Protein 6XYF (pdb70)

Nearest PDB structures (foldseek):
  6xyf-assembly1_A  TM=1.008E+00  e=4.553E-26  Lama glama
  8coh-assembly1_A  TM=9.261E-01  e=1.757E-17  Lama glama
  7r1z-assembly1_E  TM=9.165E-01  e=1.266E-17  Vicugna pacos
  7saj-assembly5_J  TM=9.296E-01  e=2.070E-17  Lama glama
  5sv3-assembly2_C  TM=9.216E-01  e=7.677E-17  Lama glama

Radius of gyration: 13.38 Å; Cα contacts (8 Å, |Δi|>4): 382; chains: 1; bounding box: 32×36×26 Å

B-factor: mean 14.53, std 8.63, range [4.07, 50.38]

Secondary structure (DSSP, 8-state):
--EEEE--EEEETTS-EEEEEEE--SSS-EEEEEEEEE-TTS-EEEEEEE-TTSS-EEE-TTTTTTEEEEEETTTTEEEEEE-S--GGG-EEEEEEEEETT--SPP-SGGG--EE---EEEEEE-

Sequence (125 aa):
VQLQESSGGGLVQAGGSSLRLSSCAASSGGTFKSSGGMAWFRQAAPPGGKKAARREFAAGISWSGGSSTDYEDSVKGRFTISRDNAKNTMYLQMNSLKKPEDTAVYYCCAAARRFRRAGVVTRRADDVDDYWGKGTQVTVSS

Foldseek 3Di:
DAKAKDW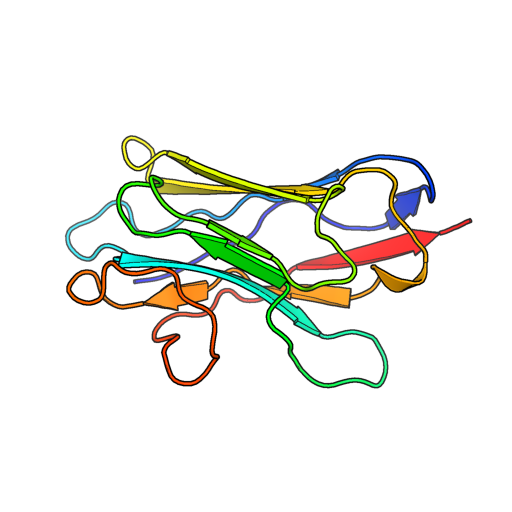ADEAEAQAKTKMKMAFDPDDWAFAKKFKFWDDPPGDTAGAKIAFRVRPDMDGDPVQVVAWDWGADVVRRMIMIIGGNHDQVPFTWMKMFGAGNVRGGIDHDPVRTPYIYPTHTHGYDD

Structure (mmCIF, N/CA/C/O backbone):
data_6XYF
#
_entry.id   6XYF
#
_cell.length_a   30.322
_cell.length_b   38.685
_cell.length_c   44.873
_cell.angle_alpha   90.000
_cell.angle_beta   98.271
_cell.angle_gamma   90.000
#
_symmetry.space_group_name_H-M   'P 1 21 1'
#
loop_
_entity.id
_entity.type
_entity.pdbx_description
1 polymer 'Nanobody 22'
2 non-polymer 'SODIUM ION'
3 water water
#
loop_
_atom_site.group_PDB
_atom_site.id
_atom_site.type_symbol
_atom_site.label_atom_id
_atom_site.label_alt_id
_atom_site.label_comp_id
_atom_site.label_asym_id
_atom_site.label_entity_id
_atom_site.label_seq_id
_atom_site.pdbx_PDB_ins_code
_atom_site.Cartn_x
_atom_site.Cartn_y
_atom_site.Cartn_z
_atom_site.occupancy
_atom_site.B_iso_or_equiv
_atom_site.auth_seq_id
_atom_site.auth_comp_id
_atom_site.auth_asym_id
_atom_site.auth_atom_id
_atom_site.pdbx_PDB_model_num
ATOM 1 N N . VAL A 1 2 ? 27.68000 6.55100 18.78300 1.000 19.47339 2 VAL A N 1
ATOM 2 C CA . VAL A 1 2 ? 26.22000 6.50900 18.85500 1.000 16.17562 2 VAL A CA 1
ATOM 3 C C . VAL A 1 2 ? 25.72700 5.13900 19.29400 1.000 16.30722 2 VAL A C 1
ATOM 4 O O . VAL A 1 2 ? 26.17200 4.11100 18.76900 1.000 19.58656 2 VAL A O 1
ATOM 16 N N . GLN A 1 3 ? 24.80500 5.12300 20.24500 1.000 14.90705 3 GLN A N 1
ATOM 17 C CA . GLN A 1 3 ? 24.14900 3.89900 20.67900 1.000 14.79914 3 GLN A CA 1
ATOM 18 C C . GLN A 1 3 ? 22.72400 3.93200 20.14300 1.000 11.19871 3 GLN A C 1
ATOM 19 O O . GLN A 1 3 ? 22.15200 5.01800 19.98700 1.000 13.92535 3 GLN A O 1
ATOM 33 N N . LEU A 1 4 ? 22.09900 2.73300 19.98200 1.000 10.04594 4 LEU A N 1
ATOM 34 C CA . LEU A 1 4 ? 20.71400 2.62500 19.52600 1.000 7.00347 4 LEU A CA 1
ATOM 35 C C . LEU A 1 4 ? 19.96300 1.58500 20.34600 1.000 6.44814 4 LEU A C 1
ATOM 36 O O . LEU A 1 4 ? 20.52000 0.54600 20.67700 1.000 8.66683 4 LEU A O 1
ATOM 52 N N . GLN A 1 5 ? 18.68500 1.83900 20.63600 1.000 7.02453 5 GLN A N 1
ATOM 53 C CA . GLN A 1 5 ? 17.87700 0.90000 21.41200 1.000 7.07716 5 GLN A CA 1
ATOM 54 C C . GLN A 1 5 ? 16.46100 0.82300 20.85700 1.000 6.35866 5 GLN A C 1
ATOM 55 O O . GLN A 1 5 ? 15.74300 1.83100 20.82700 1.000 7.81936 5 GLN A O 1
ATOM 69 N N . GLU A 1 6 ? 16.03900 -0.37500 20.47700 1.000 7.61670 6 GLU A N 1
ATOM 70 C CA . GLU A 1 6 ? 14.70600 -0.60500 19.95400 1.000 6.94820 6 GLU A CA 1
ATOM 71 C C . GLU A 1 6 ? 13.69400 -0.79300 21.08500 1.000 7.19823 6 GLU A C 1
ATOM 72 O O . GLU A 1 6 ? 14.01400 -1.32000 22.15800 1.000 9.41429 6 GLU A O 1
ATOM 84 N N . SER A 1 7 ? 12.45200 -0.39700 20.81500 1.000 6.23233 7 SER A N 1
ATOM 85 C CA A SER A 1 7 ? 11.33100 -0.80800 21.63500 0.390 7.14296 7 SER A CA 1
ATOM 86 C CA B SER A 1 7 ? 11.29900 -0.71400 21.63400 0.610 7.01926 7 SER A CA 1
ATOM 87 C C . SER A 1 7 ? 10.17000 -1.17400 20.72000 1.000 6.73502 7 SER A C 1
ATOM 88 O O . SER A 1 7 ? 10.11900 -0.82200 19.53300 1.000 7.15875 7 SER A O 1
ATOM 103 N N . GLY A 1 8 ? 9.22700 -1.88500 21.31200 1.000 7.34562 8 GLY A N 1
ATOM 104 C CA . GLY A 1 8 ? 8.18000 -2.57900 20.59900 1.000 7.09296 8 GLY A CA 1
ATOM 105 C C . GLY A 1 8 ? 8.63300 -3.98400 20.25700 1.000 7.92463 8 GLY A C 1
ATOM 106 O O . GLY A 1 8 ? 9.82000 -4.28600 20.23600 1.000 8.77210 8 GLY A O 1
ATOM 110 N N . GLY A 1 9 ? 7.66100 -4.85900 20.00700 1.000 8.98002 9 GLY A N 1
ATOM 111 C CA . GLY A 1 9 ? 7.94600 -6.20800 19.58100 1.000 10.71444 9 GLY A CA 1
ATOM 112 C C . GLY A 1 9 ? 7.15300 -7.24500 20.34200 1.000 8.67472 9 GLY A C 1
ATOM 113 O O . GLY A 1 9 ? 6.23900 -6.93400 21.10900 1.000 9.39323 9 GLY A O 1
ATOM 117 N N . GLY A 1 10 ? 7.49700 -8.49800 20.10000 1.000 8.12992 10 GLY A N 1
ATOM 118 C CA . GLY A 1 10 ? 6.79900 -9.61600 20.69200 1.000 8.98266 10 GLY A CA 1
ATOM 119 C C . GLY A 1 10 ? 5.87700 -10.29900 19.70800 1.000 9.78275 10 GLY A C 1
ATOM 120 O O . GLY A 1 10 ? 6.10400 -10.25900 18.49400 1.000 10.67760 10 GLY A O 1
ATOM 124 N N . LEU A 1 11 ? 4.81900 -10.92900 20.22800 1.000 9.16426 11 LEU A N 1
ATOM 125 C CA . LEU A 1 11 ? 3.84700 -11.64800 19.41200 1.000 9.56167 11 LEU A CA 1
ATOM 126 C C . LEU A 1 11 ? 2.76500 -10.68300 18.95400 1.000 10.45125 11 LEU A C 1
ATOM 127 O O . LEU A 1 11 ? 2.18000 -9.95300 19.76800 1.000 11.81721 11 LEU A O 1
ATOM 143 N N . VAL A 1 12 ? 2.49300 -10.67300 17.65500 1.000 10.83551 12 VAL A N 1
ATOM 144 C CA . VAL A 1 12 ? 1.53000 -9.73800 17.09200 1.000 12.47518 12 VAL A CA 1
ATOM 145 C C . VAL A 1 12 ? 0.65200 -10.49400 16.11700 1.000 13.08052 12 VAL A C 1
ATOM 146 O O . VAL A 1 12 ? 1.03000 -11.53800 15.58100 1.000 13.01998 12 VAL A O 1
ATOM 159 N N . GLN A 1 13 ? -0.54400 -9.95200 15.88500 1.000 14.65702 13 GLN A N 1
ATOM 160 C CA . GLN A 1 13 ? -1.54200 -10.64400 15.09500 1.000 15.30447 13 GLN A CA 1
ATOM 161 C C . GLN A 1 13 ? -1.39200 -10.34400 13.61000 1.000 14.21223 13 GLN A C 1
ATOM 162 O O . GLN A 1 13 ? -1.28100 -9.18400 13.20700 1.000 15.52291 13 GLN A O 1
ATOM 176 N N . ALA A 1 14 ? -1.41900 -11.39700 12.80000 1.000 13.50951 14 ALA A N 1
ATOM 177 C CA . ALA A 1 14 ? -1.45400 -11.21200 11.35800 1.000 14.13854 14 ALA A CA 1
ATOM 178 C C . ALA A 1 14 ? -2.65700 -10.35300 10.98500 1.000 13.83587 14 ALA A C 1
ATOM 179 O O . ALA A 1 14 ? -3.76000 -10.53400 11.51500 1.000 14.36225 14 ALA A O 1
ATOM 186 N N . GLY A 1 15 ? -2.43900 -9.41600 10.05900 1.000 12.61204 15 GLY A N 1
ATOM 187 C CA . GLY A 1 15 ? -3.44700 -8.46700 9.64500 1.000 11.20134 15 GLY A CA 1
ATOM 188 C C . GLY A 1 15 ? -3.56300 -7.24800 10.51600 1.000 10.44073 15 GLY A C 1
ATOM 189 O O . GLY A 1 15 ? -4.29800 -6.32200 10.15300 1.000 10.61969 15 GLY A O 1
ATOM 193 N N . GLY A 1 16 ? -2.88500 -7.22900 11.65600 1.000 11.40926 16 GLY A N 1
ATOM 194 C CA . GLY A 1 16 ? -2.85000 -6.07500 12.52400 1.000 10.38282 16 GLY A CA 1
ATOM 195 C C . GLY A 1 16 ? -1.73000 -5.11600 12.16700 1.000 7.80883 16 GLY A C 1
ATOM 196 O O . GLY A 1 16 ? -1.16900 -5.13600 11.06600 1.000 9.44850 16 GLY A O 1
ATOM 200 N N A SER A 1 17 ? -1.40000 -4.25400 13.12000 0.670 7.25877 17 SER A N 1
ATOM 201 N N B SER A 1 17 ? -1.39000 -4.26300 13.13200 0.330 7.68776 17 SER A N 1
ATOM 202 C CA A SER A 1 17 ? -0.32500 -3.29400 12.95200 0.670 6.32707 17 SER A CA 1
ATOM 203 C CA B SER A 1 17 ? -0.33800 -3.27500 12.95400 0.330 7.37983 17 SER A CA 1
ATOM 204 C C A SER A 1 17 ? 0.56800 -3.29500 14.18800 0.670 6.74028 17 SER A C 1
ATOM 205 C C B SER A 1 17 ? 0.53200 -3.20500 14.20100 0.330 6.29023 17 SER A C 1
ATOM 206 O O A SER A 1 17 ? 0.19800 -3.76600 15.26400 0.670 8.88264 17 SER A O 1
ATOM 207 O O B SER A 1 17 ? 0.08400 -3.49600 15.31300 0.330 6.20074 17 SER A O 1
ATOM 222 N N . LEU A 1 18 ? 1.77600 -2.77100 14.00500 1.000 6.11915 18 LEU A N 1
ATOM 223 C CA . LEU A 1 18 ? 2.75000 -2.65500 15.06900 1.000 6.56394 18 LEU A CA 1
ATOM 224 C C . LEU A 1 18 ? 3.62900 -1.44500 14.78700 1.000 5.68489 18 LEU A C 1
ATOM 225 O O . LEU A 1 18 ? 4.04500 -1.24800 13.64800 1.000 6.84819 18 LEU A O 1
ATOM 241 N N . ARG A 1 19 ? 3.93800 -0.68000 15.82300 1.000 5.77701 19 ARG A N 1
ATOM 242 C CA . ARG A 1 19 ? 4.87700 0.41600 15.71100 1.000 5.85333 19 ARG A CA 1
ATOM 243 C C . ARG A 1 19 ? 6.13100 0.08300 16.51800 1.000 5.80333 19 ARG A C 1
ATOM 244 O O . ARG A 1 19 ? 6.06200 -0.15600 17.72500 1.000 9.16689 19 ARG A O 1
ATOM 265 N N . LEU A 1 20 ? 7.27700 0.05100 15.85600 1.000 5.18220 20 LEU A N 1
ATOM 266 C CA . LEU A 1 20 ? 8.56500 -0.07100 16.51700 1.000 5.40591 20 LEU A CA 1
ATOM 267 C C . LEU A 1 20 ? 9.17100 1.31500 16.65400 1.000 5.40065 20 LEU A C 1
ATOM 268 O O . LEU A 1 20 ? 8.9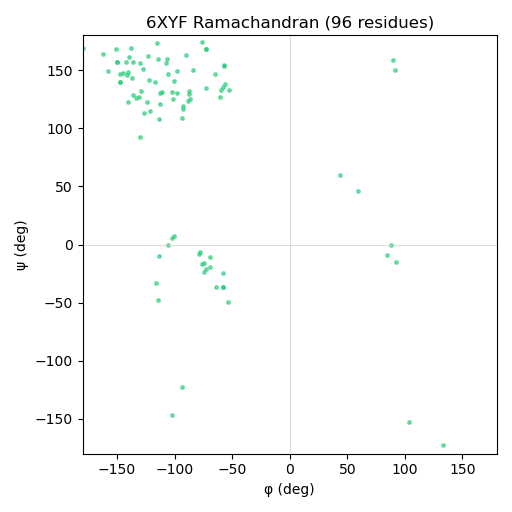6000 2.19800 15.82300 1.000 5.98230 20 LEU A O 1
ATOM 284 N N . SER A 1 21 ? 9.94700 1.49400 17.70600 1.000 5.58488 21 SER A N 1
ATOM 285 C CA A SER A 1 21 ? 10.67200 2.73300 17.90400 0.540 6.05073 21 SER A CA 1
ATOM 286 C CA B SER A 1 21 ? 10.66500 2.73500 17.93500 0.460 5.92176 21 SER A CA 1
ATOM 287 C C . SER A 1 21 ? 12.13500 2.43900 18.19100 1.000 5.15325 21 SER A C 1
ATOM 288 O O . SER A 1 21 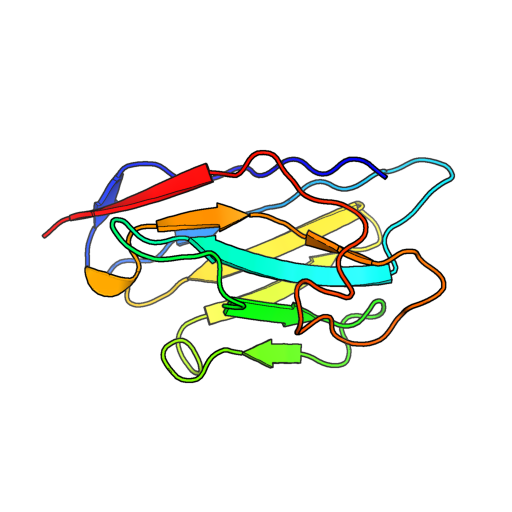? 12.51200 1.34300 18.59500 1.000 6.25601 21 SER A O 1
ATOM 301 N N . CYS A 1 22 ? 12.96600 3.43500 17.92600 1.000 5.37696 22 CYS A N 1
ATOM 302 C CA . CYS A 1 22 ? 14.39100 3.35300 18.16500 1.000 5.63225 22 CYS A CA 1
ATOM 303 C C . CYS A 1 22 ? 14.80500 4.65800 18.80900 1.000 6.26654 22 CYS A C 1
ATOM 304 O O . CYS A 1 22 ? 14.46500 5.73600 18.31900 1.000 8.34311 22 CYS A O 1
ATOM 311 N N . ALA A 1 23 ? 15.50200 4.54600 19.92700 1.000 6.49288 23 ALA A N 1
ATOM 312 C CA . ALA A 1 23 ? 16.11200 5.65600 20.61600 1.000 7.47195 23 ALA A CA 1
ATOM 313 C C . ALA A 1 23 ? 17.57600 5.73000 20.22000 1.000 7.65355 23 ALA A C 1
ATOM 314 O O . ALA A 1 23 ? 18.28700 4.71600 20.23800 1.000 8.53260 23 ALA A O 1
ATOM 321 N N . ALA A 1 24 ? 18.00700 6.91500 19.83100 1.000 9.01950 24 ALA A N 1
ATOM 322 C CA . ALA A 1 24 ? 19.37700 7.16000 19.43700 1.000 10.58022 24 ALA A CA 1
ATOM 323 C C . ALA A 1 24 ? 20.01400 8.13100 20.40800 1.000 10.35124 24 ALA A C 1
ATOM 324 O O . ALA A 1 24 ? 19.36900 8.69000 21.28400 1.000 9.58010 24 ALA A O 1
ATOM 331 N N . SER A 1 25 ? 21.30300 8.33600 20.24500 1.000 13.63321 25 SER A N 1
ATOM 332 C CA A SER A 1 25 ? 22.02300 9.18200 21.18100 0.430 13.59110 25 SER A CA 1
ATOM 333 C CA B SER A 1 25 ? 22.01000 9.18600 21.17900 0.570 12.91997 25 SER A CA 1
ATOM 334 C C . SER A 1 25 ? 21.41100 10.58000 21.20200 1.000 12.97261 25 SER A C 1
ATOM 335 O O . SER A 1 25 ? 21.11300 11.17100 20.14600 1.000 14.47016 25 SER A O 1
ATOM 350 N N . GLY A 1 26 ? 21.22000 11.08400 22.41100 1.000 12.17251 26 GLY A N 1
ATOM 351 C CA . GLY A 1 26 ? 20.74400 12.42200 22.66800 1.000 12.53571 26 GLY A CA 1
ATOM 352 C C . GLY A 1 26 ? 21.83400 13.37500 23.06600 1.000 13.65427 26 GLY A C 1
ATOM 353 O O . GLY A 1 26 ? 21.52500 14.52300 23.41000 1.000 15.90191 26 GLY A O 1
ATOM 357 N N . GLY A 1 27 ? 23.09100 12.94100 23.02500 1.000 14.54122 27 GLY A N 1
ATOM 358 C CA . GLY A 1 27 ? 24.24200 13.72500 23.40500 1.000 17.81003 27 GLY A CA 1
ATOM 359 C C . GLY A 1 27 ? 24.99600 14.25900 22.20800 1.000 20.80776 27 GLY A C 1
ATOM 360 O O . GLY A 1 27 ? 24.41400 14.58100 21.16600 1.000 23.65284 27 GLY A O 1
ATOM 364 N N . THR A 1 28 ? 26.31800 14.35700 22.35900 1.000 25.03984 28 THR A N 1
ATOM 365 C CA . THR A 1 28 ? 27.13100 15.08000 21.38900 1.000 29.05348 28 THR A CA 1
ATOM 366 C C . THR A 1 28 ? 27.31900 14.32500 20.07800 1.000 29.20087 28 THR A C 1
ATOM 367 O O . THR A 1 28 ? 27.59100 14.96400 19.05600 1.000 31.65643 28 THR A O 1
ATOM 378 N N . PHE A 1 29 ? 27.18700 13.00200 20.07500 1.000 25.87415 29 PHE A N 1
ATOM 379 C CA . PHE A 1 29 ? 27.31100 12.20900 18.86100 1.000 26.18998 29 PHE A CA 1
ATOM 380 C C . PHE A 1 29 ? 25.90600 11.84600 18.40600 1.000 23.07119 29 PHE A C 1
ATOM 381 O O . PHE A 1 29 ? 25.09500 11.38100 19.20900 1.000 25.11091 29 PHE A O 1
ATOM 398 N N . LYS A 1 30 ? 25.61900 12.06100 17.12900 1.000 17.34682 30 LYS A N 1
ATOM 399 C CA . LYS A 1 30 ? 24.28100 11.86100 16.59700 1.000 14.80704 30 LYS A CA 1
ATOM 400 C C . LYS A 1 30 ? 24.30700 10.99800 15.34300 1.000 11.41716 30 LYS A C 1
ATOM 401 O O . LYS A 1 30 ? 25.29900 10.92600 14.61700 1.000 12.25936 30 LYS A O 1
ATOM 420 N N . SER A 1 31 ? 23.17100 10.37800 15.08500 1.000 9.26427 31 SER A N 1
ATOM 421 C CA A SER A 1 31 ? 22.98500 9.61500 13.87000 0.660 7.91147 31 SER A CA 1
ATOM 422 C CA B SER A 1 31 ? 22.99500 9.61300 13.86800 0.340 9.01950 31 SER A CA 1
ATOM 423 C C . SER A 1 31 ? 22.80400 10.53900 12.67400 1.000 7.76409 31 SER A C 1
ATOM 424 O O . SER A 1 31 ? 22.27800 11.64700 12.79500 1.000 9.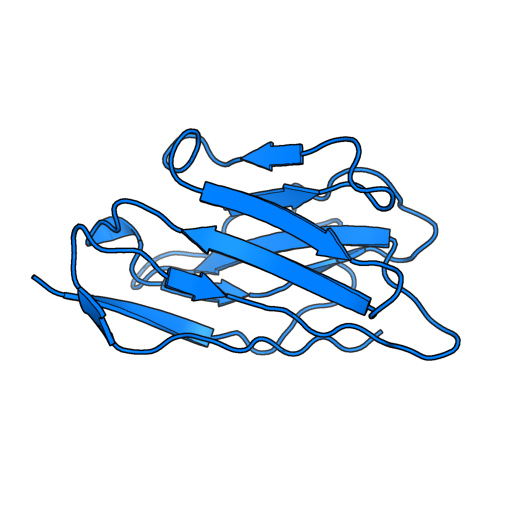30112 31 SER A O 1
ATOM 439 N N . GLY A 1 32 ? 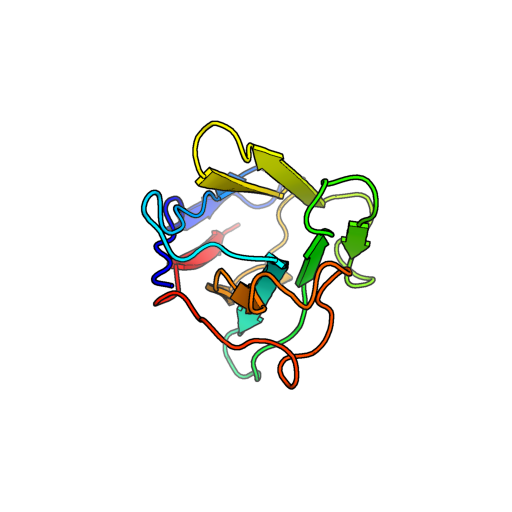23.24400 10.05400 11.50500 1.000 7.63513 32 GLY A N 1
ATOM 440 C CA . GLY A 1 32 ? 22.91900 10.65300 10.22800 1.000 7.54301 32 GLY A CA 1
ATOM 441 C C . GLY A 1 32 ? 21.69400 9.97700 9.62700 1.000 6.29023 32 GLY A C 1
ATOM 442 O O . GLY A 1 32 ? 20.63900 9.92100 10.26500 1.000 6.45867 32 GLY A O 1
ATOM 446 N N . GLY A 1 33 ? 21.83700 9.42700 8.42100 1.000 6.23496 33 GLY A N 1
ATOM 447 C CA . GLY A 1 33 ? 20.80400 8.55100 7.90100 1.000 5.68489 33 GLY A CA 1
ATOM 448 C C . GLY A 1 33 ? 20.56700 7.38800 8.84500 1.000 5.50329 33 GLY A C 1
ATOM 449 O O . GLY A 1 33 ? 21.45500 6.98600 9.58700 1.000 5.52698 33 GLY A O 1
ATOM 453 N N . MET A 1 34 ? 19.35500 6.83300 8.80600 1.000 4.85058 34 MET A N 1
ATOM 454 C CA . MET A 1 34 ? 18.98600 5.71900 9.65400 1.000 4.51633 34 MET A CA 1
ATOM 455 C C . MET A 1 34 ? 18.18200 4.70800 8.84900 1.000 4.80058 34 MET A C 1
ATOM 456 O O . MET A 1 34 ? 17.73300 4.97400 7.72700 1.000 5.34801 34 MET A O 1
ATOM 470 N N . ALA A 1 35 ? 17.97000 3.53900 9.45400 1.000 4.61634 35 ALA A N 1
ATOM 471 C CA . ALA A 1 35 ? 17.23600 2.48700 8.78300 1.000 4.67424 35 ALA A CA 1
ATOM 472 C C . ALA A 1 35 ? 16.75300 1.46600 9.79600 1.000 4.07417 35 ALA A C 1
ATOM 473 O O . ALA A 1 35 ? 17.25600 1.37400 10.91300 1.000 4.64266 35 ALA A O 1
ATOM 480 N N . TRP A 1 36 ? 15.80300 0.65600 9.34000 1.000 4.44527 36 TRP A N 1
ATOM 481 C CA . TRP A 1 36 ? 15.43600 -0.61400 9.95300 1.000 4.21366 36 TRP A CA 1
ATOM 482 C C . TRP A 1 36 ? 15.86800 -1.73500 9.02200 1.000 4.52949 36 TRP A C 1
ATOM 483 O O . TRP A 1 36 ? 15.55500 -1.71400 7.82700 1.000 5.10588 36 TRP A O 1
ATOM 504 N N . PHE A 1 37 ? 16.54600 -2.72200 9.58500 1.000 5.25853 37 PHE A N 1
ATOM 505 C CA . PHE A 1 37 ? 16.87100 -3.97300 8.92400 1.000 5.66910 37 PHE A CA 1
ATOM 506 C C . PHE A 1 37 ? 16.12000 -5.07400 9.64400 1.000 6.34550 37 PHE A C 1
ATOM 507 O O . PHE A 1 37 ? 15.70900 -4.92000 10.79300 1.000 7.14296 37 PHE A O 1
ATOM 524 N N . ARG A 1 38 ? 15.93700 -6.19100 8.96900 1.000 7.07453 38 ARG A N 1
ATOM 525 C CA . ARG A 1 38 ? 15.30700 -7.31900 9.62000 1.000 8.21677 38 ARG A CA 1
ATOM 526 C C . ARG A 1 38 ? 15.99300 -8.60000 9.20000 1.000 8.28520 38 ARG A C 1
ATOM 527 O O . ARG A 1 38 ? 16.51100 -8.73800 8.08700 1.000 9.40902 38 ARG A O 1
ATOM 548 N N . GLN A 1 39 ? 15.99000 -9.54700 10.12600 1.000 9.09583 39 GLN A N 1
ATOM 549 C CA . GLN A 1 39 ? 16.72100 -10.79200 9.95600 1.000 11.30925 39 GLN A CA 1
ATOM 550 C C . GLN A 1 39 ? 15.77400 -11.93900 10.25600 1.000 12.26200 39 GLN A C 1
ATOM 551 O O . GLN A 1 39 ? 15.38000 -12.15400 11.40700 1.000 12.64099 39 GLN A O 1
ATOM 565 N N A ALA A 1 40 ? 15.22700 -12.60100 9.24300 0.470 15.21761 40 ALA A N 1
ATOM 566 N N B ALA A 1 40 ? 15.62100 -12.75800 9.24500 0.530 13.39371 40 ALA A N 1
ATOM 567 C CA A ALA A 1 40 ? 14.10700 -13.52500 9.49300 0.470 14.22013 40 ALA A CA 1
ATOM 568 C CA B ALA A 1 40 ? 15.14600 -14.10300 9.39800 0.530 11.15134 40 ALA A CA 1
ATOM 569 C C A ALA A 1 40 ? 14.60100 -14.91100 9.91200 0.470 11.33820 40 ALA A C 1
ATOM 570 C C B ALA A 1 40 ? 16.26600 -15.02000 9.87800 0.530 12.57256 40 ALA A C 1
ATOM 571 O O A ALA A 1 40 ? 15.77500 -15.22300 9.74600 0.470 11.13818 40 ALA A O 1
ATOM 572 O O B ALA A 1 40 ? 17.45200 -14.73000 9.69400 0.530 11.58034 40 ALA A O 1
ATOM 585 N N A PRO A 1 41 ? 13.73100 -15.76200 10.46700 0.470 12.26989 41 PRO A N 1
ATOM 586 N N B PRO A 1 41 ? 15.91300 -16.16500 10.46000 0.530 12.39359 41 PRO A N 1
ATOM 587 C CA A PRO A 1 41 ? 14.17200 -17.12600 10.80300 0.470 14.31224 41 PRO A CA 1
ATOM 588 C CA B PRO A 1 41 ? 16.92900 -17.00500 11.11500 0.530 14.70703 41 PRO A CA 1
ATOM 589 C C A PRO A 1 41 ? 14.71000 -17.82300 9.56200 0.470 13.91219 41 PRO A C 1
ATOM 590 C C B PRO A 1 41 ? 18.04300 -17.43800 10.16900 0.530 16.73885 41 PRO A C 1
ATOM 591 O O A PRO A 1 41 ? 14.02300 -17.93300 8.54600 0.470 15.62556 41 PRO A O 1
ATOM 592 O O B PRO A 1 41 ? 17.79400 -17.89300 9.05100 0.530 16.07824 41 PRO A O 1
ATOM 613 N N A GLY A 1 42 ? 15.94500 -18.29300 9.64200 0.470 15.73347 42 GLY A N 1
ATOM 614 N N B GLY A 1 42 ? 19.28600 -17.27000 10.62900 0.530 17.58369 42 GLY A N 1
ATOM 615 C CA A GLY A 1 42 ? 16.52300 -18.99900 8.52100 0.470 17.93899 42 GLY A CA 1
ATOM 616 C CA B GLY A 1 42 ? 20.46400 -17.68200 9.88300 0.530 19.58656 42 GLY A CA 1
ATOM 617 C C A GLY A 1 42 ? 17.22100 -18.13300 7.49400 0.470 19.72079 42 GLY A C 1
ATOM 618 C C B GLY A 1 42 ? 20.69300 -16.93500 8.58300 0.530 21.23149 42 GLY A C 1
ATOM 619 O O A GLY A 1 42 ? 17.80900 -18.68100 6.54700 0.470 19.42075 42 GLY A O 1
ATOM 620 O O B GLY A 1 42 ? 21.61400 -17.26000 7.82500 0.530 21.82104 42 GLY A O 1
ATOM 627 N N A LYS A 1 43 ? 17.19500 -16.81100 7.65200 0.470 22.07633 43 LYS A N 1
ATOM 628 N N B LYS A 1 43 ? 19.85100 -15.93700 8.32000 0.530 22.21582 43 LYS A N 1
ATOM 629 C CA A LYS A 1 43 ? 17.68600 -15.87800 6.64700 0.470 24.56084 43 LYS A CA 1
ATOM 630 C CA B LYS A 1 43 ? 19.93600 -15.07400 7.15300 0.530 23.98972 43 LYS A CA 1
ATOM 631 C C A LYS A 1 43 ? 18.74800 -14.95800 7.24300 0.470 23.20541 43 LYS A C 1
ATOM 632 C C B LYS A 1 43 ? 20.65400 -13.77600 7.51700 0.530 19.57603 43 LYS A C 1
ATOM 633 O O A LYS A 1 43 ? 19.00300 -14.95500 8.45000 0.470 21.95263 43 LYS A O 1
ATOM 634 O O B LYS A 1 43 ? 20.86900 -13.45300 8.68600 0.530 18.99701 43 LYS A O 1
ATOM 671 N N A ALA A 1 44 ? 19.36900 -14.16100 6.37600 0.470 22.40269 44 ALA A N 1
ATOM 672 N N B ALA A 1 44 ? 20.99300 -13.00800 6.49300 0.530 18.64697 44 ALA A N 1
ATOM 673 C CA A ALA A 1 44 ? 20.33500 -13.16200 6.80400 0.470 20.96304 44 ALA A CA 1
ATOM 674 C CA B ALA A 1 44 ? 21.65500 -11.73800 6.73100 0.530 16.70990 44 ALA A CA 1
ATOM 675 C C A ALA A 1 44 ? 19.63800 -11.82000 7.04900 0.470 19.36022 44 ALA A C 1
ATOM 676 C C B ALA A 1 44 ? 20.64600 -10.63400 7.04500 0.530 13.47530 44 ALA A C 1
ATOM 677 O O A ALA A 1 44 ? 18.44000 -11.66500 6.81800 0.470 19.12598 44 ALA A O 1
ATOM 678 O O B ALA A 1 44 ? 19.44100 -10.72800 6.76500 0.530 13.81218 44 ALA A O 1
ATOM 691 N N A ARG A 1 45 ? 20.40200 -10.82800 7.51000 0.470 19.54708 45 ARG A N 1
ATOM 692 N N B ARG A 1 45 ? 21.16100 -9.56800 7.65500 0.530 11.13291 45 ARG A N 1
ATOM 693 C CA A ARG A 1 45 ? 19.86800 -9.49200 7.78600 0.470 18.77594 45 ARG A CA 1
ATOM 694 C CA B ARG A 1 45 ? 20.33400 -8.41500 7.98500 0.530 10.84867 45 ARG A CA 1
ATOM 695 C C A ARG A 1 45 ? 19.74500 -8.68200 6.49500 0.470 16.75464 45 ARG A C 1
ATOM 696 C C B ARG A 1 45 ? 19.94100 -7.74000 6.70100 0.530 11.28293 45 ARG A C 1
ATOM 697 O O A ARG A 1 45 ? 20.63000 -8.74500 5.64600 0.470 18.23377 45 ARG A O 1
ATOM 698 O O B ARG A 1 45 ? 20.77300 -7.14700 5.99900 0.530 13.70164 45 ARG A O 1
ATOM 739 N N . GLU A 1 46 ? 18.67800 -7.86700 6.37700 1.000 11.78826 46 GLU A N 1
ATOM 740 C CA . GLU A 1 46 ? 18.19900 -7.32900 5.12100 1.000 11.52507 46 GLU A CA 1
ATOM 741 C C . GLU A 1 46 ? 17.57300 -5.97300 5.36900 1.000 9.56957 46 GLU A C 1
ATOM 742 O O . GLU A 1 46 ? 16.82300 -5.77900 6.33600 1.000 10.18280 46 GLU A O 1
ATOM 755 N N . PHE A 1 47 ? 17.83200 -5.04600 4.46900 1.000 9.28269 47 PHE A N 1
ATOM 756 C CA . PHE A 1 47 ? 17.20500 -3.74000 4.52800 1.000 8.31152 47 PHE A CA 1
ATOM 757 C C . PHE A 1 47 ? 15.69100 -3.87600 4.48100 1.000 7.86936 47 PHE A C 1
ATOM 758 O O . PHE A 1 47 ? 15.14700 -4.60700 3.64300 1.000 9.90908 47 PHE A O 1
ATOM 775 N N . ALA A 1 48 ? 15.00800 -3.12500 5.33800 1.000 6.27707 48 ALA A N 1
ATOM 776 C CA . ALA A 1 48 ? 13.55400 -3.00200 5.30700 1.000 6.01914 48 ALA A CA 1
ATOM 777 C C . ALA A 1 48 ? 13.09600 -1.59100 4.95800 1.000 5.37433 48 ALA A C 1
ATOM 778 O O . ALA A 1 48 ? 12.19300 -1.42500 4.13400 1.000 6.23233 48 ALA A O 1
ATOM 785 N N . ALA A 1 49 ? 13.65700 -0.56300 5.61000 1.000 5.51645 49 ALA A N 1
ATOM 786 C CA . ALA A 1 49 ? 13.24000 0.80800 5.35200 1.000 5.34801 49 ALA A CA 1
ATOM 787 C C . ALA A 1 49 ? 14.38000 1.72300 5.78100 1.000 5.31380 49 ALA A C 1
ATOM 788 O O . ALA A 1 49 ? 15.11400 1.41600 6.72900 1.000 5.32695 49 ALA A O 1
ATOM 795 N N . GLY A 1 50 ? 14.49900 2.85900 5.09700 1.000 5.18483 50 GLY A N 1
ATOM 796 C CA . GLY A 1 50 ? 15.57200 3.79700 5.36900 1.000 5.44013 50 GLY A CA 1
ATOM 797 C C . GLY A 1 50 ? 15.09900 5.22900 5.26200 1.000 4.97428 50 GLY A C 1
ATOM 798 O O . GLY A 1 50 ? 14.11500 5.52500 4.57700 1.000 5.43486 50 GLY A O 1
ATOM 802 N N . ILE A 1 51 ? 15.81900 6.12500 5.93400 1.000 5.44013 51 ILE A N 1
ATOM 803 C CA . ILE A 1 51 ? 15.41900 7.53100 6.03300 1.000 5.14535 51 ILE A CA 1
ATOM 804 C C . ILE A 1 51 ? 16.65700 8.41400 6.10600 1.000 5.35854 51 ILE A C 1
ATOM 805 O O . ILE A 1 51 ? 17.63400 8.09900 6.79200 1.000 6.11915 51 ILE A O 1
ATOM 821 N N . SER A 1 52 ? 16.60500 9.54400 5.41500 1.000 5.67963 52 SER A N 1
ATOM 822 C CA . SER A 1 52 ? 17.70300 10.49300 5.49700 1.000 5.62699 52 SER A CA 1
ATOM 823 C C . SER A 1 52 ? 17.69800 11.20100 6.84500 1.000 5.38222 52 SER A C 1
ATOM 824 O O . SER A 1 52 ? 16.74400 11.12400 7.60300 1.000 6.40340 52 SER A O 1
ATOM 832 N N . TRP A 1 53 ? 18.79500 11.90900 7.12400 1.000 6.46656 53 TRP A N 1
ATOM 833 C CA . TRP A 1 53 ? 18.92200 12.61900 8.38200 1.000 8.10097 53 TRP A CA 1
ATOM 834 C C . TRP A 1 53 ? 17.73300 13.53800 8.61200 1.000 8.45365 53 TRP A C 1
ATOM 835 O O . TRP A 1 53 ? 17.14500 13.54200 9.69600 1.000 10.19333 53 TRP A O 1
ATOM 856 N N . SER A 1 54 ? 17.39000 14.35800 7.61100 1.000 7.42457 54 SER A N 1
ATOM 857 C CA . SER A 1 54 ? 16.32900 15.33300 7.79700 1.000 8.31679 54 SER A CA 1
ATOM 858 C C . SER A 1 54 ? 14.94900 14.70200 7.79100 1.000 9.65379 54 SER A C 1
ATOM 859 O O . SER A 1 54 ? 13.99300 15.33700 8.24100 1.000 11.66982 54 SER A O 1
ATOM 867 N N . GLY A 1 55 ? 14.83600 13.47500 7.30500 1.000 8.78526 55 GLY A N 1
ATOM 868 C CA . GLY A 1 55 ? 13.57000 12.81300 7.08500 1.000 9.10109 55 GLY A CA 1
ATOM 869 C C . GLY A 1 55 ? 12.93600 13.06800 5.74300 1.000 8.85106 55 GLY A C 1
ATOM 870 O O . GLY A 1 55 ? 11.85800 12.53000 5.46100 1.000 10.02225 55 GLY A O 1
ATOM 874 N N . GLY A 1 56 ? 13.57800 13.87400 4.90100 1.000 9.26164 56 GLY A N 1
ATOM 875 C CA . GLY A 1 56 ? 12.98900 14.26200 3.63800 1.000 10.58811 56 GLY A CA 1
ATOM 876 C C . GLY A 1 56 ? 12.93900 13.17900 2.58500 1.000 9.96172 56 GLY A C 1
ATOM 877 O O . GLY A 1 56 ? 12.14000 13.27400 1.65100 1.000 12.40938 56 GLY A O 1
ATOM 881 N N . SER A 1 57 ? 13.77400 12.16200 2.71000 1.000 8.37995 57 SER A N 1
ATOM 882 C CA A SER A 1 57 ? 13.83300 11.05700 1.77000 0.700 8.12992 57 SER A CA 1
ATOM 883 C CA B SER A 1 57 ? 13.82900 11.06100 1.76400 0.300 8.04307 57 SER A CA 1
ATOM 884 C C . SER A 1 57 ? 13.73000 9.74000 2.52100 1.000 7.28245 57 SER A C 1
ATOM 885 O O . SER A 1 57 ? 14.28100 9.59200 3.62100 1.000 7.07716 57 SER A O 1
ATOM 898 N N . THR A 1 58 ? 13.02400 8.78700 1.91700 1.000 7.97727 58 THR A N 1
ATOM 899 C CA . THR A 1 58 ? 12.81600 7.46500 2.47300 1.000 8.42469 58 THR A CA 1
ATOM 900 C C . THR A 1 58 ? 12.91800 6.43800 1.36200 1.000 8.80106 58 THR A C 1
ATOM 901 O O . THR A 1 58 ? 12.80100 6.75200 0.17800 1.000 10.63022 58 THR A O 1
ATOM 912 N N . ASP A 1 59 ? 13.13200 5.19400 1.75100 1.000 8.37995 59 ASP A N 1
ATOM 913 C CA . ASP A 1 59 ? 13.14200 4.07300 0.81200 1.000 8.26678 59 ASP A CA 1
ATOM 914 C C . ASP A 1 59 ? 12.67500 2.84400 1.57700 1.000 7.12980 59 ASP A C 1
ATOM 915 O O . ASP A 1 59 ? 12.76200 2.77800 2.80700 1.000 6.91925 59 ASP A O 1
ATOM 924 N N . TYR A 1 60 ? 12.16900 1.86900 0.83500 1.000 8.15098 60 TYR A N 1
ATOM 925 C CA . TYR A 1 60 ? 11.54600 0.68500 1.40100 1.000 8.50365 60 TYR A CA 1
ATOM 926 C C . TYR A 1 60 ? 11.91000 -0.52900 0.57700 1.000 8.28257 60 TYR A C 1
ATOM 927 O O . TYR A 1 60 ? 11.97700 -0.46300 -0.64700 1.000 10.09332 60 TYR A O 1
ATOM 945 N N . GLU A 1 61 ? 12.05600 -1.65600 1.25400 1.000 8.31152 61 GLU A N 1
ATOM 946 C CA . GLU A 1 61 ? 12.16700 -2.94100 0.58200 1.000 8.50891 61 GLU A CA 1
ATOM 947 C C . GLU A 1 61 ? 10.85600 -3.24000 -0.14200 1.000 7.56670 61 GLU A C 1
ATOM 948 O O . GLU A 1 61 ? 9.78100 -2.88200 0.31700 1.000 8.15887 61 GLU A O 1
ATOM 960 N N . ASP A 1 62 ? 10.95400 -3.92400 -1.28300 1.000 8.12729 62 ASP A N 1
ATOM 961 C CA . ASP A 1 62 ? 9.79900 -4.04900 -2.15600 1.000 7.85621 62 ASP A CA 1
ATOM 962 C C . ASP A 1 62 ? 8.59500 -4.69700 -1.47700 1.000 8.73526 62 ASP A C 1
ATOM 963 O O . ASP A 1 62 ? 7.45700 -4.36700 -1.80800 1.000 12.04618 62 ASP A O 1
ATOM 972 N N . SER A 1 63 ? 8.81100 -5.68400 -0.60600 1.000 9.61957 63 SER A N 1
ATOM 973 C CA . SER A 1 63 ? 7.65900 -6.37600 -0.03500 1.000 12.72521 63 SER A CA 1
ATOM 974 C C . SER A 1 63 ? 6.96600 -5.59600 1.08400 1.000 12.00407 63 SER A C 1
ATOM 975 O O . SER A 1 63 ? 5.89100 -6.03200 1.55100 1.000 13.09894 63 SER A O 1
ATOM 983 N N . VAL A 1 64 ? 7.52200 -4.46600 1.52000 1.000 9.54851 64 VAL A N 1
ATOM 984 C CA . VAL A 1 64 ? 6.90300 -3.66100 2.57400 1.000 9.33796 64 VAL A CA 1
ATOM 985 C C . VAL A 1 64 ? 6.42900 -2.31400 2.07300 1.000 9.24321 64 VAL A C 1
ATOM 986 O O . VAL A 1 64 ? 5.70300 -1.61400 2.80200 1.000 9.14320 64 VAL A O 1
ATOM 999 N N . LYS A 1 65 ? 6.78300 -1.92500 0.85400 1.000 10.53284 65 LYS A N 1
ATOM 1000 C CA . LYS A 1 65 ? 6.30400 -0.66200 0.33400 1.000 11.44611 65 LYS A CA 1
ATOM 1001 C C . LYS A 1 65 ? 4.78400 -0.67600 0.30900 1.000 11.38294 65 LYS A C 1
ATOM 1002 O O . LYS A 1 65 ? 4.17300 -1.64200 -0.15900 1.000 13.48846 65 LYS A O 1
ATOM 1021 N N . GLY A 1 66 ? 4.17400 0.39900 0.81200 1.000 10.87236 66 GLY A N 1
ATOM 1022 C CA . GLY A 1 66 ? 2.73600 0.49800 0.92900 1.000 11.02764 66 GLY A CA 1
ATOM 1023 C C . GLY A 1 66 ? 2.17100 0.03400 2.24900 1.000 10.26176 66 GLY A C 1
ATOM 1024 O O . GLY A 1 66 ? 1.00900 0.33900 2.55000 1.000 10.99606 66 GLY A O 1
ATOM 1028 N N . ARG A 1 67 ? 2.95900 -0.68700 3.03800 1.000 8.87738 67 ARG A N 1
ATOM 1029 C CA . ARG A 1 67 ? 2.55000 -1.17700 4.34400 1.000 8.46680 67 ARG A CA 1
ATOM 1030 C C . ARG A 1 67 ? 3.37400 -0.58800 5.47500 1.000 6.77976 67 ARG A C 1
ATOM 1031 O O . ARG A 1 67 ? 2.84900 -0.44100 6.58600 1.000 7.10085 67 ARG A O 1
ATOM 1052 N N . PHE A 1 68 ? 4.65900 -0.30600 5.25500 1.000 7.15875 68 PHE A N 1
ATOM 1053 C CA . PHE A 1 68 ? 5.51500 0.23100 6.29000 1.000 6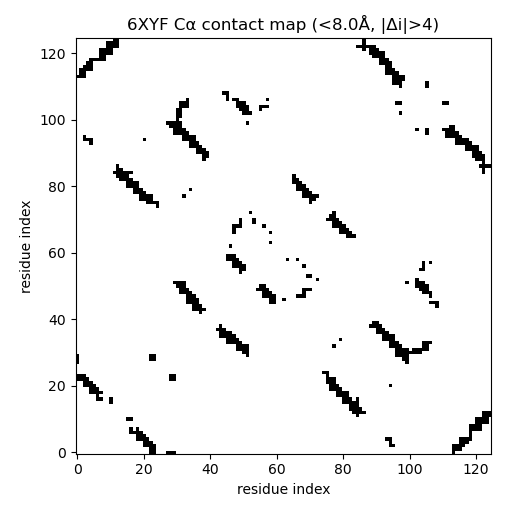.03493 68 PHE A CA 1
ATOM 1054 C C . PHE A 1 68 ? 5.77200 1.70900 6.02700 1.000 6.30602 68 PHE A C 1
ATOM 1055 O O . PHE A 1 68 ? 5.89200 2.14000 4.87500 1.000 8.36153 68 PHE A O 1
ATOM 1072 N N . THR A 1 69 ? 5.91800 2.47200 7.10500 1.000 5.80333 69 THR A N 1
ATOM 1073 C CA . THR A 1 69 ? 6.33000 3.86500 7.02100 1.000 6.38498 69 THR A CA 1
ATOM 1074 C C . THR A 1 69 ? 7.41900 4.10000 8.04500 1.000 5.45855 69 THR A C 1
ATOM 1075 O O . THR A 1 69 ? 7.23700 3.80700 9.23100 1.000 5.77438 69 THR A O 1
ATOM 1086 N N . ILE A 1 70 ? 8.55400 4.62000 7.59200 1.000 5.22957 70 ILE A N 1
ATOM 1087 C CA . ILE A 1 70 ? 9.65300 5.01700 8.46400 1.000 5.45592 70 ILE A CA 1
ATOM 1088 C C . ILE A 1 70 ? 9.60000 6.52000 8.65600 1.000 5.29274 70 ILE A C 1
ATOM 1089 O O . ILE A 1 70 ? 9.28500 7.27200 7.72400 1.000 5.99019 70 ILE A O 1
ATOM 1105 N N . SER A 1 71 ? 9.88000 6.96600 9.87100 1.000 5.08745 71 SER A N 1
ATOM 1106 C CA . SER A 1 71 ? 9.84000 8.38200 10.20800 1.000 5.31906 71 SER A CA 1
ATOM 1107 C C . SER A 1 71 ? 10.84400 8.62700 11.32600 1.000 4.91901 71 SER A C 1
ATOM 1108 O O . SER A 1 71 ? 11.35400 7.68500 11.93000 1.000 5.03745 71 SER A O 1
ATOM 1116 N N . ARG A 1 72 ? 11.12900 9.89500 11.60500 1.000 5.27958 72 ARG A N 1
ATOM 1117 C CA . ARG A 1 72 ? 12.05600 10.21100 12.67700 1.000 5.62436 72 ARG A CA 1
ATOM 1118 C C . ARG A 1 72 ? 11.69200 11.54100 13.28700 1.000 5.88755 72 ARG A C 1
ATOM 1119 O O . ARG A 1 72 ? 11.01500 12.37600 12.68200 1.000 7.42457 72 ARG A O 1
ATOM 1140 N N . ASP A 1 73 ? 12.12200 11.71000 14.52900 1.000 6.39024 73 ASP A N 1
ATOM 1141 C CA . ASP A 1 73 ? 11.91500 12.93800 15.28400 1.000 8.16150 73 ASP A CA 1
ATOM 1142 C C . ASP A 1 73 ? 13.26700 13.33800 15.86500 1.000 7.09296 73 ASP A C 1
ATOM 1143 O O . ASP A 1 73 ? 13.66700 12.87000 16.94000 1.000 8.22993 73 ASP A O 1
ATOM 1152 N N . ASN A 1 74 ? 14.00100 14.18400 15.13600 1.000 7.87989 74 ASN A N 1
ATOM 1153 C CA . ASN A 1 74 ? 15.33900 14.55100 15.57300 1.000 8.90896 74 ASN A CA 1
ATOM 1154 C C . ASN A 1 74 ? 15.31400 15.42200 16.80800 1.000 11.35662 74 ASN A C 1
ATOM 1155 O O . ASN A 1 74 ? 16.31400 15.47400 17.52600 1.000 13.80692 74 ASN A O 1
ATOM 1166 N N . ALA A 1 75 ? 14.19000 16.06700 17.10700 1.000 10.16438 75 ALA A N 1
ATOM 1167 C CA . ALA A 1 75 ? 14.11500 16.82200 18.34800 1.000 10.59864 75 ALA A CA 1
ATOM 1168 C C . ALA A 1 75 ? 14.22700 15.90700 19.55900 1.000 9.03266 75 ALA A C 1
ATOM 1169 O O . ALA A 1 75 ? 14.80600 16.29600 20.58700 1.000 10.93026 75 ALA A O 1
ATOM 1176 N N . LYS A 1 76 ? 13.64800 14.70600 19.47800 1.000 8.05886 76 LYS A N 1
ATOM 1177 C CA . LYS A 1 76 ? 13.62900 13.76600 20.59300 1.000 7.93779 76 LYS A CA 1
ATOM 1178 C C . LYS A 1 76 ? 14.60500 12.60600 20.39500 1.000 7.66671 76 LYS A C 1
ATOM 1179 O O . LYS A 1 76 ? 14.72700 11.73100 21.25800 1.000 8.57471 76 LYS A O 1
ATOM 1198 N N . ASN A 1 77 ? 15.31600 12.58500 19.27100 1.000 7.63249 77 ASN A N 1
ATOM 1199 C CA . ASN A 1 77 ? 16.28200 11.53700 18.93300 1.000 7.00347 77 ASN A CA 1
ATOM 1200 C C . ASN A 1 77 ? 15.65200 10.15700 18.87400 1.000 6.97978 77 ASN A C 1
ATOM 1201 O O . ASN A 1 77 ? 16.21700 9.17200 19.35800 1.000 8.32468 77 ASN A O 1
ATOM 1212 N N . THR A 1 78 ? 14.50200 10.08100 18.20200 1.000 7.10612 78 THR A N 1
ATOM 1213 C CA . THR A 1 78 ? 13.81900 8.82300 17.96700 1.000 6.59816 78 THR A CA 1
ATOM 1214 C C . THR A 1 78 ? 13.59900 8.60000 16.48000 1.000 5.57962 78 THR A C 1
ATOM 1215 O O . THR A 1 78 ?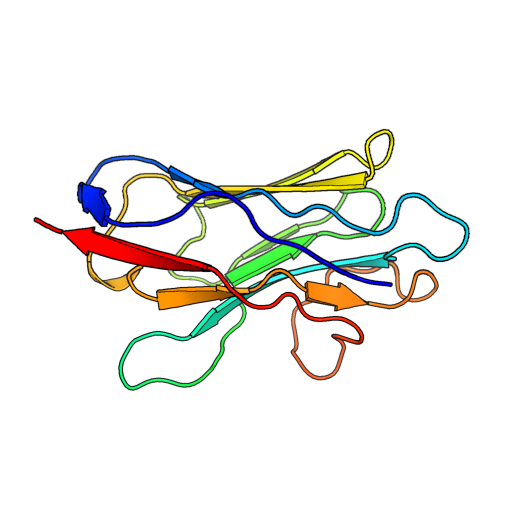 13.70200 9.51700 15.65900 1.000 6.98768 78 THR A O 1
ATOM 1226 N N . MET A 1 79 ? 13.32900 7.34800 16.14500 1.000 5.38749 79 MET A N 1
ATOM 1227 C CA . MET A 1 79 ? 13.06700 6.92400 14.78000 1.000 5.48487 79 MET A CA 1
ATOM 1228 C C . MET A 1 79 ? 12.07000 5.77000 14.88200 1.000 5.57962 79 MET A C 1
ATOM 1229 O O . MET A 1 79 ? 12.18700 4.93400 15.77700 1.000 7.83515 79 MET A O 1
ATOM 1243 N N . TYR A 1 80 ? 11.08800 5.73000 13.97900 1.000 5.22957 80 TYR A N 1
ATOM 1244 C CA . TYR A 1 80 ? 9.94300 4.83400 14.09300 1.000 5.05850 80 TYR A CA 1
ATOM 1245 C C . TYR A 1 80 ? 9.73800 4.02200 12.82600 1.000 5.35064 80 TYR A C 1
ATOM 1246 O O . TYR A 1 80 ? 10.04000 4.46600 11.70800 1.000 6.02177 80 TYR A O 1
ATOM 1264 N N . LEU A 1 81 ? 9.17200 2.82600 13.00300 1.000 4.83479 81 LEU A N 1
ATOM 1265 C CA . LEU A 1 81 ? 8.69400 2.00300 11.89500 1.000 5.10061 81 LEU A CA 1
ATOM 1266 C C . LEU A 1 81 ? 7.24600 1.63200 12.17700 1.000 5.53487 81 LEU A C 1
ATOM 1267 O O . LEU A 1 81 ? 6.96400 0.90300 13.13200 1.000 6.33760 81 LEU A O 1
ATOM 1283 N N . GLN A 1 82 ? 6.32300 2.13600 11.36200 1.000 4.91112 82 GLN A N 1
ATOM 1284 C CA . GLN A 1 82 ? 4.90900 1.78200 11.42800 1.000 4.69004 82 GLN A CA 1
ATOM 1285 C C . GLN A 1 82 ? 4.68500 0.63300 10.45900 1.000 5.36380 82 GLN A C 1
ATOM 1286 O O . GLN A 1 82 ? 4.88300 0.79900 9.25500 1.000 7.39036 82 GLN A O 1
ATOM 1300 N N . MET A 1 83 ? 4.28700 -0.51700 10.98600 1.000 5.24010 83 MET A N 1
ATOM 1301 C CA . MET A 1 83 ? 4.17100 -1.76000 10.23400 1.000 5.60857 83 MET A CA 1
ATOM 1302 C C . MET A 1 83 ? 2.70700 -2.15500 10.16600 1.000 5.59014 83 MET A C 1
ATOM 1303 O O . MET A 1 83 ? 2.13900 -2.63000 11.15400 1.000 6.03757 83 MET A O 1
ATOM 1317 N N . ASN A 1 84 ? 2.10600 -2.01300 8.99100 1.000 5.63489 84 ASN A N 1
ATOM 1318 C CA . ASN A 1 84 ? 0.68000 -2.27000 8.81900 1.000 6.05599 84 ASN A CA 1
ATOM 1319 C C . ASN A 1 84 ? 0.44000 -3.56400 8.05900 1.000 7.11927 84 ASN A C 1
ATOM 1320 O O . ASN A 1 84 ? 1.31600 -4.08600 7.36300 1.000 8.82474 84 ASN A O 1
ATOM 1331 N N . SER A 1 85 ? -0.77300 -4.08300 8.22000 1.000 7.58775 85 SER A N 1
ATOM 1332 C CA . SER A 1 85 ? -1.20800 -5.32500 7.60100 1.000 9.50903 85 SER A CA 1
ATOM 1333 C C . SER A 1 85 ? -0.14000 -6.41100 7.71000 1.000 9.64853 85 SER A C 1
ATOM 1334 O O . SER A 1 85 ? 0.36200 -6.96000 6.72200 1.000 10.89604 85 SER A O 1
ATOM 1342 N N . LEU A 1 86 ? 0.18900 -6.72200 8.95800 1.000 9.57220 86 LEU A N 1
ATOM 1343 C CA . LEU A 1 86 ? 1.28500 -7.62600 9.24800 1.000 10.28018 86 LEU A CA 1
ATOM 1344 C C . LEU A 1 86 ? 1.05600 -8.98100 8.60200 1.000 11.29609 86 LEU A C 1
ATOM 1345 O O . LEU A 1 86 ? -0.05400 -9.51600 8.59800 1.000 12.26200 86 LEU A O 1
ATOM 1361 N N A LYS A 1 87 ? 2.14100 -9.55700 8.09400 0.590 11.44348 87 LYS A N 1
ATOM 1362 N N B LYS A 1 87 ? 2.13300 -9.55500 8.07200 0.410 12.69626 87 LYS A N 1
ATOM 1363 C CA A LYS A 1 87 ? 2.10100 -10.84500 7.42500 0.590 12.75153 87 LYS A CA 1
ATOM 1364 C CA B LYS A 1 87 ? 2.07000 -10.85500 7.42700 0.410 14.92284 87 LYS A CA 1
ATOM 1365 C C A LYS A 1 87 ? 3.00200 -11.83700 8.14900 0.590 13.78323 87 LYS A C 1
ATOM 1366 C C B LYS A 1 87 ? 2.98600 -11.83600 8.15400 0.410 14.90179 87 LYS A C 1
ATOM 1367 O O A LYS A 1 87 ? 3.97300 -11.42800 8.79400 0.590 13.66743 87 LYS A O 1
ATOM 1368 O O B LYS A 1 87 ? 3.95400 -11.41900 8.79900 0.410 14.50437 87 LYS A O 1
ATOM 1405 N N . PRO A 1 88 ? 2.70500 -13.14100 8.07300 1.000 16.07561 88 PRO A N 1
ATOM 1406 C CA . PRO A 1 88 ? 3.62300 -14.12800 8.66800 1.000 17.66791 88 PRO A CA 1
ATOM 1407 C C . PRO A 1 88 ? 5.06000 -13.91600 8.22900 1.000 17.22049 88 PRO A C 1
ATOM 1408 O O . PRO A 1 88 ? 5.98500 -14.07200 9.04000 1.000 18.66013 88 PRO A O 1
ATOM 1419 N N . GLU A 1 89 ? 5.26900 -13.51400 6.97100 1.000 17.68107 89 GLU A N 1
ATOM 1420 C CA . GLU A 1 89 ? 6.61300 -13.32500 6.44200 1.000 19.11808 89 GLU A CA 1
ATOM 1421 C C . GLU A 1 89 ? 7.32300 -12.13400 7.06500 1.000 16.63884 89 GLU A C 1
ATOM 1422 O O . GLU A 1 89 ? 8.52300 -11.97300 6.82400 1.000 17.76529 89 GLU A O 1
ATOM 1434 N N . ASP A 1 90 ? 6.60900 -11.28500 7.81400 1.000 14.11748 90 ASP A N 1
ATOM 1435 C CA . ASP A 1 90 ? 7.24100 -10.17900 8.51800 1.000 12.29621 90 ASP A CA 1
ATOM 1436 C C . ASP A 1 90 ? 7.92600 -10.63000 9.80200 1.000 11.93564 90 ASP A C 1
ATOM 1437 O O . ASP A 1 90 ? 8.62300 -9.83100 10.42600 1.000 11.54875 90 ASP A O 1
ATOM 1446 N N . THR A 1 91 ? 7.74400 -11.88600 10.21300 1.000 12.07776 91 THR A N 1
ATOM 1447 C CA . THR A 1 91 ? 8.41000 -12.39800 11.40900 1.000 11.37505 91 THR A CA 1
ATOM 1448 C C . THR A 1 91 ? 9.92400 -12.31800 11.22400 1.000 11.64087 91 THR A C 1
ATOM 1449 O O . THR A 1 91 ? 10.46700 -12.80200 10.22600 1.000 12.77785 91 THR A O 1
ATOM 1460 N N . ALA A 1 92 ? 10.60700 -11.68900 12.18100 1.000 10.23544 92 ALA A N 1
ATOM 1461 C CA . ALA A 1 92 ? 12.04300 -11.47900 12.07500 1.000 10.21438 92 ALA A CA 1
ATOM 1462 C C . ALA A 1 92 ? 12.50400 -10.74200 13.31800 1.000 9.20637 92 ALA A C 1
ATOM 1463 O O . ALA A 1 92 ? 11.69200 -10.19900 14.07400 1.000 9.71432 92 ALA A O 1
ATOM 1470 N N . VAL A 1 93 ? 13.82200 -10.67600 13.49000 1.000 8.52207 93 VAL A N 1
ATOM 1471 C CA . VAL A 1 93 ? 14.42300 -9.71600 14.41000 1.000 8.00359 93 VAL A CA 1
ATOM 1472 C C . VAL A 1 93 ? 14.63200 -8.40900 13.66000 1.000 7.79830 93 VAL A C 1
ATOM 1473 O O . VAL A 1 93 ? 15.24300 -8.39200 12.59100 1.000 8.94844 93 VAL A O 1
ATOM 1486 N N . TYR A 1 94 ? 14.09600 -7.31800 14.21000 1.000 6.13758 94 TYR A N 1
ATOM 1487 C CA . TYR A 1 94 ? 14.17100 -5.98700 13.61100 1.000 6.13758 94 TYR A CA 1
ATOM 1488 C C . TYR A 1 94 ? 15.25300 -5.18800 14.32000 1.000 5.69279 94 TYR A C 1
ATOM 1489 O O . TYR A 1 94 ? 15.23200 -5.07500 15.54600 1.000 6.52447 94 TYR A O 1
ATOM 1507 N N . TYR A 1 95 ? 16.20300 -4.67300 13.55300 1.000 5.48750 95 TYR A N 1
ATOM 1508 C CA . TYR A 1 95 ? 17.32200 -3.90100 14.07400 1.000 5.66384 95 TYR A CA 1
ATOM 1509 C C . TYR A 1 95 ? 17.22000 -2.45700 13.61600 1.000 5.25063 95 TYR A C 1
ATOM 1510 O O . TYR A 1 95 ? 17.08200 -2.18700 12.41300 1.000 6.48762 95 TYR A O 1
ATOM 1528 N N . CYS A 1 96 ? 17.34000 -1.54000 14.56300 1.000 5.00060 96 CYS A N 1
ATOM 1529 C CA A CYS A 1 96 ? 17.60000 -0.13400 14.27100 0.680 5.30590 96 CYS A CA 1
ATOM 1530 C CA B CYS A 1 96 ? 17.55900 -0.19200 14.08300 0.320 5.38222 96 CYS A CA 1
ATOM 1531 C C . CYS A 1 96 ? 19.04900 0.02700 13.82400 1.000 5.34801 96 CYS A C 1
ATOM 1532 O O . CYS A 1 96 ? 19.93900 -0.65000 14.35300 1.000 5.91650 96 CYS A O 1
ATOM 1545 N N . ALA A 1 97 ? 19.28500 0.94000 12.90600 1.000 5.44276 97 ALA A N 1
ATOM 1546 C CA . ALA A 1 97 ? 20.57000 1.15000 12.27900 1.000 5.49540 97 ALA A CA 1
ATOM 1547 C C . ALA A 1 97 ? 20.79100 2.62000 12.00200 1.000 4.99007 97 ALA A C 1
ATOM 1548 O O . ALA A 1 97 ? 19.86300 3.35000 11.66700 1.000 5.15325 97 ALA A O 1
ATOM 1555 N N . ALA A 1 98 ? 22.05600 3.03400 12.08300 1.000 4.94270 98 ALA A N 1
ATOM 1556 C CA . ALA A 1 98 ? 22.38700 4.41700 11.81100 1.000 5.72963 98 ALA A CA 1
ATOM 1557 C C . ALA A 1 98 ? 23.76700 4.54800 11.19200 1.000 5.42433 98 ALA A C 1
ATOM 1558 O O . ALA A 1 98 ? 24.69700 3.79800 11.50700 1.000 5.92176 98 ALA A O 1
ATOM 1565 N N . ALA A 1 99 ? 23.89000 5.53300 10.32500 1.000 6.15600 99 ALA A N 1
ATOM 1566 C CA . ALA A 1 99 ? 25.16600 6.02800 9.85700 1.000 7.09822 99 ALA A CA 1
ATOM 1567 C C . ALA A 1 99 ? 25.66100 7.14000 10.75600 1.000 7.64039 99 ALA A C 1
ATOM 1568 O O . ALA A 1 99 ? 24.89500 7.75300 11.49800 1.000 8.48786 99 ALA A O 1
ATOM 1575 N N . ARG A 1 100 ? 26.96200 7.42100 10.63900 1.000 10.02225 100 ARG A N 1
ATOM 1576 C CA . ARG A 1 100 ? 27.54600 8.60500 11.23800 1.000 11.77773 100 ARG A CA 1
ATOM 1577 C C . ARG A 1 100 ? 26.84400 9.86600 10.73900 1.000 11.08554 100 ARG A C 1
ATOM 1578 O O . ARG A 1 100 ? 26.33200 9.91300 9.62400 1.000 9.88540 100 ARG A O 1
ATOM 1599 N N . ARG A 1 101 ? 26.89400 10.92900 11.55800 1.000 12.19883 101 ARG A N 1
ATOM 1600 C CA . ARG A 1 101 ? 26.12500 12.13500 11.25900 1.000 13.29107 101 ARG A CA 1
ATOM 1601 C C . ARG A 1 101 ? 26.49100 12.70200 9.89600 1.000 13.47004 101 ARG A C 1
ATOM 1602 O O . ARG A 1 101 ? 25.62600 13.23400 9.18600 1.000 15.50186 101 ARG A O 1
ATOM 1623 N N . PHE A 1 102 ? 27.77300 12.62300 9.52900 1.000 14.93337 102 PHE A N 1
ATOM 1624 C CA . PHE A 1 102 ? 28.23300 13.17200 8.25700 1.000 17.97321 102 PHE A CA 1
ATOM 1625 C C . PHE A 1 102 ? 27.57600 12.51900 7.04700 1.000 15.91243 102 PHE A C 1
ATOM 1626 O O . PHE A 1 102 ? 27.47900 13.14100 5.98600 1.000 19.77342 102 PHE A O 1
ATOM 1643 N N A ARG A 1 103 ? 27.14000 11.26600 7.17200 0.500 12.68310 103 ARG A N 1
ATOM 1644 N N B ARG A 1 103 ? 27.11300 11.28100 7.18400 0.500 11.83826 103 ARG A N 1
ATOM 1645 C CA A ARG A 1 103 ? 26.50800 10.54700 6.06800 0.500 11.51980 103 ARG A CA 1
ATOM 1646 C CA B ARG A 1 103 ? 26.51100 10.53200 6.08300 0.500 11.19082 103 ARG A CA 1
ATOM 1647 C C A ARG A 1 103 ? 25.00400 10.68400 6.27500 0.500 10.01699 103 ARG A C 1
ATOM 1648 C C B ARG A 1 103 ? 25.00100 10.66300 6.25800 0.500 9.77749 103 ARG A C 1
ATOM 1649 O O A ARG A 1 103 ? 24.36200 9.87400 6.96300 0.500 10.52231 103 ARG A O 1
ATOM 1650 O O B ARG A 1 103 ? 24.34600 9.83100 6.90600 0.500 9.97751 103 ARG A O 1
ATOM 1691 N N . ALA A 1 104 ? 24.44300 11.71700 5.66700 1.000 9.52219 104 A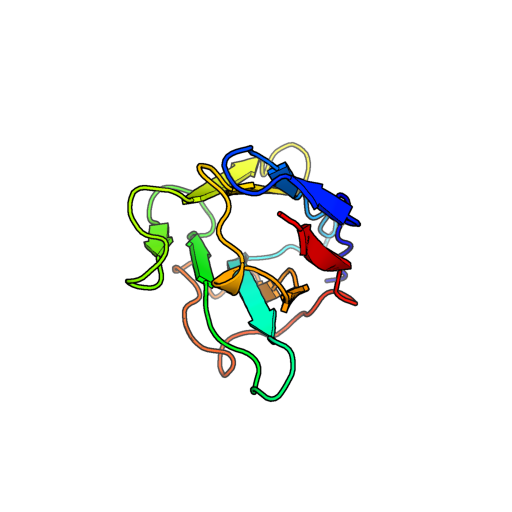LA A N 1
ATOM 1692 C CA . ALA A 1 104 ? 23.07500 12.12200 5.93100 1.000 8.45891 104 ALA A CA 1
ATOM 1693 C C . ALA A 1 104 ? 22.06700 11.47500 5.00900 1.000 7.49564 104 ALA A C 1
ATOM 1694 O O . ALA A 1 104 ? 20.86700 11.61000 5.24900 1.000 7.54564 104 ALA A O 1
ATOM 1701 N N . GLY A 1 105 ? 22.49200 10.79900 3.95400 1.000 8.18256 105 GLY A N 1
ATOM 1702 C CA . GLY A 1 105 ? 21.53500 10.21500 3.03200 1.000 9.44587 105 GLY A CA 1
ATOM 1703 C C . GLY A 1 105 ? 20.82400 9.00400 3.61600 1.000 7.56143 105 GLY A C 1
ATOM 1704 O O . GLY A 1 105 ? 21.20200 8.46700 4.65100 1.000 8.10097 105 GLY A O 1
ATOM 1708 N N . VAL A 1 106 ? 19.77300 8.56900 2.92700 1.000 7.23508 106 VAL A N 1
ATOM 1709 C CA . VAL A 1 106 ? 19.09100 7.33000 3.28300 1.000 6.92715 106 VAL A CA 1
ATOM 1710 C C . VAL A 1 106 ? 20.10900 6.20800 3.37300 1.000 6.50341 106 VAL A C 1
ATOM 1711 O O . VAL A 1 106 ? 20.92600 6.02100 2.47400 1.000 8.40364 106 VAL A O 1
ATOM 1724 N N . VAL A 1 107 ? 20.03400 5.42300 4.43300 1.000 6.17969 107 VAL A N 1
ATOM 1725 C CA . VAL A 1 107 ? 20.81200 4.19900 4.57800 1.000 6.82187 107 VAL A CA 1
ATOM 1726 C C . VAL A 1 107 ? 20.03400 3.05200 3.96600 1.000 6.93504 107 VAL A C 1
ATOM 1727 O O . VAL A 1 107 ? 18.89400 2.77900 4.37200 1.000 7.78514 107 VAL A O 1
ATOM 1740 N N . THR A 1 108 ? 20.65700 2.36300 3.00500 1.000 8.19572 108 THR A N 1
ATOM 1741 C CA . THR A 1 108 ? 20.02100 1.20800 2.39200 1.000 9.34059 108 THR A CA 1
ATOM 1742 C C . THR A 1 108 ? 20.86900 -0.04200 2.42200 1.000 10.11174 108 THR A C 1
ATOM 1743 O O . THR A 1 108 ? 20.36900 -1.10400 2.03200 1.000 12.10671 108 THR A O 1
ATOM 1754 N N A ARG A 1 109 ? 22.11700 0.04200 2.87000 0.580 9.91171 109 ARG A N 1
ATOM 1755 N N B ARG A 1 109 ? 22.12700 0.04500 2.83100 0.420 10.48020 109 ARG A N 1
ATOM 1756 C CA A ARG A 1 109 ? 23.06700 -1.05500 2.80000 0.580 10.43020 109 ARG A CA 1
ATOM 1757 C CA B ARG A 1 109 ? 23.04500 -1.07900 2.79700 0.420 10.99079 109 ARG A CA 1
ATOM 1758 C C A ARG A 1 109 ? 23.76200 -1.19500 4.14200 0.580 8.58787 109 ARG A C 1
ATOM 1759 C C B ARG A 1 109 ? 23.71500 -1.20100 4.15300 0.420 8.64051 109 ARG A C 1
ATOM 1760 O O A ARG A 1 109 ? 24.18800 -0.19700 4.74100 0.580 7.65618 109 ARG A O 1
ATOM 1761 O O B ARG A 1 109 ? 24.04700 -0.19100 4.78200 0.420 7.82725 109 ARG A O 1
ATOM 1802 N N . ALA A 1 110 ? 23.94100 -2.44600 4.57700 1.000 9.31427 110 ALA A N 1
ATOM 1803 C CA . ALA A 1 110 ? 24.65600 -2.69000 5.82300 1.000 9.68537 110 ALA A CA 1
ATOM 1804 C C . ALA A 1 110 ? 26.07300 -2.13600 5.79900 1.000 8.84317 110 ALA A C 1
ATOM 1805 O O . ALA A 1 110 ? 26.61400 -1.76700 6.85100 1.000 8.99055 110 ALA A O 1
ATOM 1812 N N . ASP A 1 111 ? 26.67500 -2.03700 4.61200 1.000 7.54564 111 ASP A N 1
ATOM 1813 C CA . ASP A 1 111 ? 28.00600 -1.46700 4.50600 1.000 7.86147 111 ASP A CA 1
ATOM 1814 C C . ASP A 1 111 ? 28.07800 -0.04600 5.04400 1.000 7.72198 111 ASP A C 1
ATOM 1815 O O . ASP A 1 111 ? 29.16000 0.42000 5.43500 1.000 8.64841 111 ASP A O 1
ATOM 1824 N N . ASP A 1 112 ? 26.95500 0.67000 5.05600 1.000 6.97452 112 ASP A N 1
ATOM 1825 C CA . ASP A 1 112 ? 26.89800 2.04800 5.50300 1.000 7.51406 112 ASP A CA 1
ATOM 1826 C C . ASP A 1 112 ? 26.36300 2.20300 6.91000 1.000 7.01400 112 ASP A C 1
ATOM 1827 O O . ASP A 1 112 ? 26.16700 3.33400 7.36700 1.000 8.64577 112 ASP A O 1
ATOM 1836 N N . VAL A 1 113 ? 26.15000 1.10600 7.61500 1.000 6.44288 113 VAL A N 1
ATOM 1837 C CA . VAL A 1 113 ? 25.62500 1.15800 8.97500 1.000 6.35603 113 VAL A CA 1
ATOM 1838 C C . VAL A 1 113 ? 26.79800 1.14600 9.96100 1.000 6.05073 113 VAL A C 1
ATOM 1839 O O . VAL A 1 113 ? 27.49200 0.13800 10.11500 1.000 6.85609 113 VAL A O 1
ATOM 1852 N N . ASP A 1 114 ? 27.03500 2.27800 10.61000 1.000 6.23759 114 ASP A N 1
ATOM 1853 C CA A ASP A 1 114 ? 28.07400 2.36100 11.62500 0.490 6.59816 114 ASP A CA 1
ATOM 1854 C CA B ASP A 1 114 ? 28.06400 2.38800 11.63500 0.510 7.26140 114 ASP A CA 1
ATOM 1855 C C . ASP A 1 114 ? 27.58000 1.86100 12.97600 1.000 7.01663 114 ASP A C 1
ATOM 1856 O O . ASP A 1 114 ? 28.37800 1.34200 13.74900 1.000 8.58787 114 ASP A O 1
ATOM 1873 N N . TYR A 1 115 ? 26.28700 2.02200 13.27100 1.000 6.96399 115 TYR A N 1
ATOM 1874 C CA . TYR A 1 115 ? 25.73200 1.76000 14.58900 1.000 7.30351 115 TYR A CA 1
ATOM 1875 C C . TYR A 1 115 ? 24.52500 0.85200 14.45200 1.000 6.18758 115 TYR A C 1
ATOM 1876 O O . TYR A 1 115 ? 23.65000 1.11500 13.63600 1.000 6.05336 115 TYR A O 1
ATOM 1894 N N . TRP A 1 116 ? 24.48200 -0.19200 15.26900 1.000 7.18770 116 TRP A N 1
ATOM 1895 C CA . TRP A 1 116 ? 23.39600 -1.15000 15.28800 1.000 6.62974 116 TRP A CA 1
ATOM 1896 C C . TRP A 1 116 ? 22.77000 -1.23200 16.67300 1.000 6.53763 116 TRP A C 1
ATOM 1897 O O . TRP A 1 116 ? 23.47500 -1.23100 17.67700 1.000 8.64051 116 TRP A O 1
ATOM 1918 N N . GLY A 1 117 ? 21.45100 -1.36900 16.71900 1.000 5.84017 117 GLY A N 1
ATOM 1919 C CA . GLY A 1 117 ? 20.78500 -1.78200 17.93500 1.000 6.91925 117 GLY A CA 1
ATOM 1920 C C . GLY A 1 117 ? 20.94600 -3.27500 18.18300 1.000 7.05348 117 GLY A C 1
ATOM 1921 O O . GLY A 1 117 ? 21.48300 -4.02100 17.37200 1.000 9.38270 117 GLY A O 1
ATOM 1925 N N . LYS A 1 118 ? 20.47100 -3.71700 19.34900 1.000 8.64314 118 LYS A N 1
ATOM 1926 C CA . LYS A 1 118 ? 20.48600 -5.12100 19.73000 1.000 9.62221 118 LYS A CA 1
ATOM 1927 C C . LYS A 1 118 ? 19.41000 -5.94200 19.03900 1.000 8.70368 118 LYS A C 1
ATOM 1928 O O . LYS A 1 118 ? 19.51700 -7.17600 19.04000 1.000 10.08542 118 LYS A O 1
ATOM 1947 N N . GLY A 1 119 ? 18.39800 -5.30100 18.46800 1.000 8.04570 119 GLY A N 1
ATOM 1948 C CA . GLY A 1 119 ? 17.32600 -5.99800 17.78300 1.000 8.11676 119 GLY A CA 1
ATOM 1949 C C . GLY A 1 119 ? 16.16400 -6.31600 18.69700 1.000 7.79567 119 GLY A C 1
ATOM 1950 O O . GLY A 1 119 ? 16.30500 -6.52600 19.90600 1.000 9.47482 119 GLY A O 1
ATOM 1954 N N . THR A 1 120 ? 14.98300 -6.36300 18.09400 1.000 7.57459 120 THR A N 1
ATOM 1955 C CA . THR A 1 120 ? 13.76700 -6.78200 18.76100 1.000 7.06664 120 THR A CA 1
ATOM 1956 C C . THR A 1 120 ? 13.04600 -7.81000 17.89600 1.000 7.06927 120 THR A C 1
ATOM 1957 O O . THR A 1 120 ? 12.79400 -7.57400 16.70400 1.000 7.73251 120 THR A O 1
ATOM 1968 N N . GLN A 1 121 ? 12.73600 -8.95800 18.48400 1.000 7.81673 121 GLN A N 1
ATOM 1969 C CA . GLN A 1 121 ? 11.99800 -9.99400 17.77800 1.000 9.03793 121 GLN A CA 1
ATOM 1970 C C . GLN A 1 121 ? 10.53600 -9.59600 17.61500 1.000 8.83790 121 GLN A C 1
ATOM 1971 O O . GLN A 1 121 ? 9.89200 -9.13500 18.56000 1.000 9.51430 121 GLN A O 1
ATOM 1985 N N . VAL A 1 122 ? 10.02200 -9.79800 16.40900 1.000 8.76158 122 VAL A N 1
ATOM 1986 C CA . VAL A 1 122 ? 8.61400 -9.63500 16.07100 1.000 8.99582 122 VAL A CA 1
ATOM 1987 C C . VAL A 1 122 ? 8.16200 -10.96100 15.48500 1.000 9.31427 122 VAL A C 1
ATOM 1988 O O . VAL A 1 122 ? 8.74000 -11.43800 14.50400 1.000 10.25386 122 VAL A O 1
ATOM 2001 N N . THR A 1 123 ? 7.14200 -11.56300 16.07900 1.000 9.97488 123 THR A N 1
ATOM 2002 C CA . THR A 1 123 ? 6.61900 -12.83000 15.59300 1.000 10.93815 123 THR A CA 1
ATOM 2003 C C . THR A 1 123 ? 5.15100 -12.63700 15.25900 1.000 11.12239 123 THR A C 1
ATOM 2004 O O . THR A 1 123 ? 4.33600 -12.33400 16.14100 1.000 11.83826 123 THR A O 1
ATOM 2015 N N . VAL A 1 124 ? 4.82800 -12.76800 13.98200 1.000 12.54361 124 VAL A N 1
ATOM 2016 C CA . VAL A 1 124 ? 3.47400 -12.54400 13.49000 1.000 12.90681 124 VAL A CA 1
ATOM 2017 C C . VAL A 1 124 ? 2.75900 -13.88900 13.49500 1.000 15.02812 124 VAL A C 1
ATOM 2018 O O . VAL A 1 124 ? 3.20900 -14.83000 12.83900 1.000 15.79400 124 VAL A O 1
ATOM 2031 N N . SER A 1 125 ? 1.66500 -13.99400 14.25600 1.000 18.12323 125 SER A N 1
ATOM 2032 C CA . SER A 1 125 ? 0.94500 -15.24800 14.41500 1.000 21.28413 125 SER A CA 1
ATOM 2033 C C . SER A 1 125 ? -0.46300 -15.13500 13.86400 1.000 22.90538 125 SER A C 1
ATOM 2034 O O . SER A 1 125 ? -1.14400 -14.11800 14.05100 1.000 21.85788 125 SER A O 1
ATOM 2042 N N . SER A 1 126 ? -0.89000 -16.20500 13.20300 1.000 24.41345 126 SER A N 1
ATOM 2043 C CA . SER A 1 126 ? -2.26600 -16.36700 12.75700 1.000 27.41908 126 SER A CA 1
ATOM 2044 C C . SER A 1 126 ? -3.19300 -16.46900 13.96100 1.000 29.26404 126 SER A C 1
ATOM 2045 O O . SER A 1 126 ? -4.40500 -16.28800 13.83000 1.000 30.86949 126 SER A O 1
#

Solvent-accessible surface area: 6341 Å² total; per-residue (Å²): 38,132,9,130,23,64,39,34,36,146,23,144,43,57,29,71,25,121,0,28,0,53,16,27,59,43,131,145,76,9,0,0,3,0,0,4,20,61,16,94,90,143,78,86,90,30,0,0,0,3,13,83,80,28,70,60,63,60,35,44,117,64,0,116,83,32,6,75,5,40,34,45,51,98,154,28,31,0,47,0,46,0,65,60,4,84,75,112,1,23,1,36,0,32,0,0,0,0,131,103,184,77,40,38,31,0,50,126,55,132,26,15,55,52,74,7,187,23,23,83,0,43,11,63,142